Protein AF-A0A531JI22-F1 (afdb_monomer_lite)

Radius of gyration: 16.73 Å; chains: 1; bounding box: 46×36×52 Å

Structure (mmCIF, N/CA/C/O backbone):
data_AF-A0A531JI22-F1
#
_entry.id   AF-A0A531JI22-F1
#
loop_
_atom_site.group_PDB
_atom_site.id
_atom_site.type_symbol
_atom_site.label_atom_id
_atom_site.label_alt_id
_atom_site.label_comp_id
_atom_site.label_asym_id
_atom_site.label_entity_id
_atom_site.label_seq_id
_atom_site.pdbx_PDB_ins_code
_atom_site.Cartn_x
_atom_site.Cartn_y
_atom_site.Cartn_z
_atom_site.occupancy
_atom_site.B_iso_or_equiv
_atom_site.auth_seq_id
_atom_site.auth_comp_id
_atom_site.auth_asym_id
_atom_site.auth_atom_id
_atom_site.pdbx_PDB_model_num
ATOM 1 N N . PHE A 1 1 ? -20.766 22.692 2.212 1.00 53.56 1 PHE A N 1
ATOM 2 C CA . PHE A 1 1 ? -19.902 21.664 1.601 1.00 53.56 1 PHE A CA 1
ATOM 3 C C . PHE A 1 1 ? -19.629 20.613 2.666 1.00 53.56 1 PHE A C 1
ATOM 5 O O . PHE A 1 1 ? -19.264 21.008 3.765 1.00 53.56 1 PHE A O 1
ATOM 12 N N . LEU A 1 2 ? -19.895 19.329 2.405 1.00 48.41 2 LEU A N 1
ATOM 13 C CA . LEU A 1 2 ? -19.476 18.25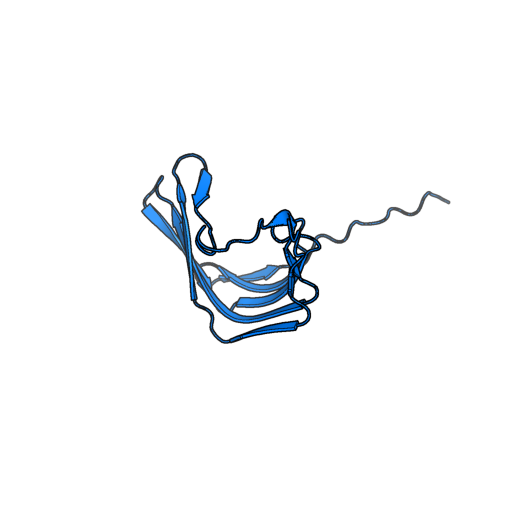2 3.309 1.00 48.41 2 LEU A CA 1
ATOM 14 C C . LEU A 1 2 ? -17.998 17.968 3.017 1.00 48.41 2 LEU A C 1
ATOM 16 O O . LEU A 1 2 ? -17.676 17.448 1.954 1.00 48.41 2 LEU A O 1
ATOM 20 N N . SER A 1 3 ? -17.108 18.347 3.924 1.00 61.03 3 SER A N 1
ATOM 21 C CA . SER A 1 3 ? -15.740 17.830 3.968 1.00 61.03 3 SER A CA 1
ATOM 22 C C . SER A 1 3 ? -15.793 16.501 4.719 1.00 61.03 3 SER A C 1
ATOM 24 O O . SER A 1 3 ? -15.967 16.494 5.935 1.00 61.03 3 SER A O 1
ATOM 26 N N . GLY A 1 4 ? -15.769 15.386 3.989 1.00 66.56 4 GLY A N 1
ATOM 27 C CA . GLY A 1 4 ? -15.762 14.049 4.578 1.00 66.56 4 GLY A CA 1
ATOM 28 C C . GLY A 1 4 ? -14.337 13.527 4.687 1.00 66.56 4 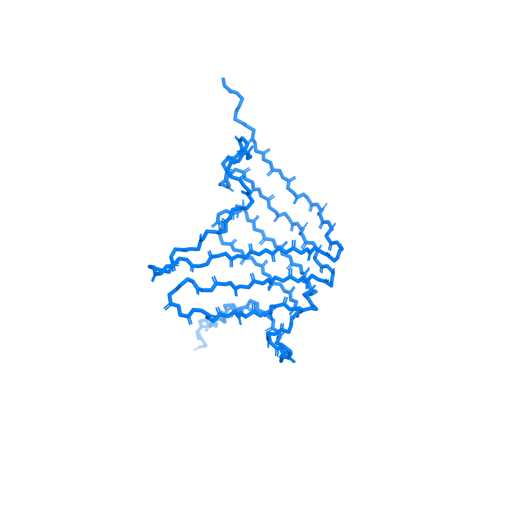GLY A C 1
ATOM 29 O O . GLY A 1 4 ? -13.646 13.440 3.677 1.00 66.56 4 GLY A O 1
ATOM 30 N N . GLU A 1 5 ? -13.911 13.173 5.892 1.00 76.50 5 GLU A N 1
ATOM 31 C CA . GLU A 1 5 ? -12.709 12.366 6.100 1.00 76.50 5 GLU A CA 1
ATOM 32 C C . GLU A 1 5 ? -13.075 10.886 5.948 1.00 76.50 5 GLU A C 1
ATOM 34 O O . GLU A 1 5 ? -14.134 10.445 6.406 1.00 76.50 5 GLU A O 1
ATOM 39 N N . VAL A 1 6 ? -12.212 10.113 5.291 1.00 83.94 6 VAL A N 1
ATOM 40 C CA . VAL A 1 6 ? -12.384 8.665 5.136 1.00 83.94 6 VAL A CA 1
ATOM 41 C C . VAL A 1 6 ? -11.389 7.963 6.047 1.00 83.94 6 VAL A C 1
ATOM 43 O O . VAL A 1 6 ? -10.185 8.202 5.973 1.00 83.94 6 VAL A O 1
ATOM 46 N N . LEU A 1 7 ? -11.887 7.061 6.890 1.00 86.75 7 LEU A N 1
ATOM 47 C CA . LEU A 1 7 ? -11.061 6.217 7.747 1.00 86.75 7 LEU A CA 1
ATOM 48 C C . LEU A 1 7 ? -11.154 4.763 7.287 1.00 86.75 7 LEU A C 1
ATOM 50 O O . LEU A 1 7 ? -12.214 4.139 7.346 1.00 86.75 7 LEU A O 1
ATOM 54 N N . ILE A 1 8 ? -10.019 4.209 6.871 1.00 85.81 8 ILE A N 1
ATOM 55 C CA . ILE A 1 8 ? -9.830 2.771 6.707 1.00 85.81 8 ILE A CA 1
ATOM 56 C C . ILE A 1 8 ? -9.377 2.222 8.060 1.00 85.81 8 ILE A C 1
ATOM 58 O O . ILE A 1 8 ? -8.192 2.241 8.388 1.00 85.81 8 ILE A O 1
ATOM 62 N N . PHE A 1 9 ? -10.343 1.765 8.857 1.00 89.25 9 PHE A N 1
ATOM 63 C CA . PHE A 1 9 ? -10.088 1.236 10.198 1.00 89.25 9 PHE A CA 1
ATOM 64 C C . PHE A 1 9 ? -9.396 -0.138 10.150 1.00 89.25 9 PHE A C 1
ATOM 66 O O . PHE A 1 9 ? -8.279 -0.300 10.630 1.00 89.25 9 PHE A O 1
ATOM 73 N N . ASP A 1 10 ? -10.029 -1.116 9.498 1.00 92.12 10 ASP A N 1
ATOM 74 C CA . ASP A 1 10 ? -9.445 -2.429 9.210 1.00 92.12 10 ASP A CA 1
ATOM 75 C C . ASP A 1 10 ? -9.891 -2.856 7.809 1.00 92.12 10 ASP A C 1
ATOM 77 O O . ASP A 1 10 ? -11.079 -3.054 7.543 1.00 92.12 10 ASP A O 1
ATOM 81 N N . MET A 1 11 ? -8.935 -2.945 6.889 1.00 93.19 11 MET A N 1
ATOM 82 C CA . MET A 1 11 ? -9.149 -3.481 5.552 1.00 93.19 11 MET A CA 1
ATOM 83 C C . MET A 1 11 ? -8.258 -4.692 5.338 1.00 93.19 11 MET A C 1
ATOM 85 O O . MET A 1 11 ? -7.081 -4.706 5.696 1.00 93.19 11 MET A O 1
ATOM 89 N N . ARG A 1 12 ? -8.815 -5.710 4.685 1.00 95.81 12 ARG A N 1
ATOM 90 C CA . ARG A 1 12 ? -8.108 -6.950 4.378 1.00 95.81 12 ARG A CA 1
ATOM 91 C C . ARG A 1 12 ? -8.214 -7.232 2.894 1.00 95.81 12 ARG A C 1
ATOM 93 O O . ARG A 1 12 ? -9.306 -7.457 2.378 1.00 95.81 12 ARG A O 1
ATOM 100 N N . LEU A 1 13 ? -7.075 -7.241 2.219 1.00 93.81 13 LEU A N 1
ATOM 101 C CA . LEU A 1 13 ? -6.975 -7.605 0.816 1.00 93.81 13 LEU A CA 1
ATOM 102 C C . LEU A 1 13 ? -6.338 -8.987 0.715 1.00 93.81 13 LEU A C 1
ATOM 104 O O . LEU A 1 13 ? -5.218 -9.204 1.173 1.00 93.81 13 LEU A O 1
ATOM 108 N N . VAL A 1 14 ? -7.058 -9.922 0.102 1.00 97.38 14 VAL A N 1
ATOM 109 C CA . VAL A 1 14 ? -6.589 -11.293 -0.112 1.00 97.38 14 VAL A CA 1
ATOM 110 C C . VAL A 1 14 ? -6.321 -11.480 -1.594 1.00 97.38 14 VAL A C 1
ATOM 112 O O . VAL A 1 14 ? -7.222 -11.305 -2.411 1.00 97.38 14 VAL A O 1
ATOM 115 N N . ARG A 1 15 ? -5.077 -11.826 -1.925 1.00 96.50 15 ARG A N 1
ATOM 116 C CA . ARG A 1 15 ? -4.566 -11.950 -3.292 1.00 96.50 15 ARG A CA 1
ATOM 117 C C . ARG A 1 15 ? -4.878 -10.742 -4.187 1.00 96.50 15 ARG A C 1
ATOM 119 O O . ARG A 1 15 ? -5.312 -10.939 -5.326 1.00 96.50 15 ARG A O 1
ATOM 126 N N . PRO A 1 16 ? -4.714 -9.489 -3.706 1.00 94.38 16 PRO A N 1
ATOM 127 C CA . PRO A 1 16 ? -4.900 -8.339 -4.574 1.00 94.38 16 PRO A CA 1
ATOM 128 C C . PRO A 1 16 ? -3.831 -8.338 -5.666 1.00 94.38 16 PRO A C 1
ATOM 130 O O . PRO A 1 16 ? -2.670 -8.665 -5.415 1.00 94.38 16 PRO A O 1
ATOM 133 N N . LYS A 1 17 ? -4.229 -7.918 -6.865 1.00 91.19 17 LYS A N 1
ATOM 134 C CA . LYS A 1 17 ? -3.323 -7.709 -7.990 1.00 91.19 17 LYS A CA 1
ATOM 135 C C . LYS A 1 17 ? -3.390 -6.261 -8.428 1.00 91.19 17 LYS A C 1
ATOM 137 O O . LYS A 1 17 ? -4.482 -5.736 -8.645 1.00 91.19 17 LYS A O 1
ATOM 142 N N . ALA A 1 18 ? -2.233 -5.634 -8.564 1.00 85.75 18 ALA A N 1
ATOM 143 C CA . ALA A 1 18 ? -2.123 -4.281 -9.079 1.00 85.75 18 ALA A CA 1
ATOM 144 C C . ALA A 1 18 ? -0.998 -4.180 -10.106 1.00 85.75 18 ALA A C 1
ATOM 146 O O . ALA A 1 18 ? -0.090 -5.011 -10.182 1.00 85.75 18 ALA A O 1
ATOM 147 N N . THR A 1 19 ? -1.063 -3.132 -10.910 1.00 84.06 19 THR A N 1
ATOM 148 C CA . THR A 1 19 ? 0.003 -2.770 -11.831 1.00 84.06 19 THR A CA 1
ATOM 149 C C . THR A 1 19 ? 0.314 -1.305 -11.617 1.00 84.06 19 THR A C 1
ATOM 151 O O . THR A 1 19 ? -0.604 -0.497 -11.500 1.00 84.06 19 THR A O 1
ATOM 154 N N . ILE A 1 20 ? 1.599 -0.995 -11.510 1.00 79.69 20 ILE A N 1
ATOM 155 C CA . ILE A 1 20 ? 2.093 0.364 -11.349 1.00 79.69 20 ILE A CA 1
ATOM 156 C C . ILE A 1 20 ? 2.953 0.671 -12.565 1.00 79.69 20 ILE A C 1
ATOM 158 O O . ILE A 1 20 ? 3.946 -0.016 -12.826 1.00 79.69 20 ILE A O 1
ATOM 162 N N . ASP A 1 21 ? 2.558 1.708 -13.292 1.00 77.69 21 ASP A N 1
ATOM 163 C CA . ASP A 1 21 ? 3.301 2.216 -14.431 1.00 77.69 21 ASP A CA 1
ATOM 164 C C . ASP A 1 21 ? 4.187 3.374 -13.969 1.00 77.69 21 ASP A C 1
ATOM 166 O O . ASP A 1 21 ? 3.729 4.329 -13.346 1.00 77.69 21 ASP A O 1
ATOM 170 N N . ILE A 1 22 ? 5.486 3.270 -14.232 1.00 72.94 22 ILE A N 1
ATOM 171 C CA . ILE A 1 22 ? 6.468 4.301 -13.902 1.00 72.94 22 ILE A CA 1
ATOM 172 C C . ILE A 1 22 ? 6.860 4.977 -15.213 1.00 72.94 22 ILE A C 1
ATOM 174 O O . ILE A 1 22 ? 7.492 4.363 -16.083 1.00 72.94 22 ILE A O 1
ATOM 178 N N . ALA A 1 23 ? 6.453 6.236 -15.358 1.00 66.50 23 ALA A N 1
ATOM 179 C CA . ALA A 1 23 ? 6.776 7.085 -16.491 1.00 66.50 23 ALA A CA 1
ATOM 180 C C . ALA A 1 23 ? 8.282 7.386 -16.557 1.00 66.50 23 ALA A C 1
ATOM 182 O O . ALA A 1 23 ? 9.050 7.151 -15.620 1.00 66.50 23 ALA A O 1
ATOM 183 N N . ALA A 1 24 ? 8.727 7.867 -17.718 1.00 58.22 24 ALA A N 1
ATOM 184 C CA . ALA A 1 24 ? 10.148 7.996 -18.030 1.00 58.22 24 ALA A CA 1
ATOM 185 C C . ALA A 1 24 ? 10.891 9.067 -17.211 1.00 58.22 24 ALA A C 1
ATOM 187 O O . ALA A 1 24 ? 12.108 8.996 -17.067 1.00 58.22 24 ALA A O 1
ATOM 188 N N . ASP A 1 25 ? 10.158 10.025 -16.656 1.00 60.28 25 ASP A N 1
ATOM 189 C CA . ASP A 1 25 ? 10.626 11.076 -15.750 1.00 60.28 25 ASP A CA 1
ATOM 190 C C . ASP A 1 25 ? 10.650 10.629 -14.273 1.00 60.28 25 ASP A C 1
ATOM 192 O O . ASP A 1 25 ? 10.961 11.422 -13.387 1.00 60.28 25 ASP A O 1
ATOM 196 N N . GLY A 1 26 ? 10.337 9.356 -14.001 1.00 52.97 26 GLY A N 1
ATOM 197 C CA . GLY A 1 26 ? 10.205 8.816 -12.649 1.00 52.97 26 GLY A CA 1
ATOM 198 C C . GLY A 1 26 ? 8.845 9.097 -12.009 1.00 52.97 26 GLY A C 1
ATOM 199 O O . GLY A 1 26 ? 8.624 8.672 -10.873 1.00 52.97 26 GLY A O 1
ATOM 200 N N . THR A 1 27 ? 7.926 9.760 -12.721 1.00 56.38 27 THR A N 1
ATOM 201 C CA . THR A 1 27 ? 6.553 9.950 -12.256 1.00 56.38 27 THR A CA 1
ATOM 202 C C . THR A 1 27 ? 5.878 8.589 -12.201 1.00 56.38 27 THR A C 1
ATOM 204 O O . THR A 1 27 ? 5.788 7.865 -13.191 1.00 56.38 27 THR A O 1
ATOM 207 N N . VAL A 1 28 ? 5.429 8.203 -11.016 1.00 56.28 28 VAL A N 1
ATOM 208 C CA . VAL A 1 28 ? 4.705 6.953 -10.830 1.00 56.28 28 VAL A CA 1
ATOM 209 C C . VAL A 1 28 ? 3.236 7.251 -11.129 1.00 56.28 28 VAL A C 1
ATOM 211 O O . VAL A 1 28 ? 2.606 8.001 -10.387 1.00 56.28 28 VAL A O 1
ATOM 214 N N . ASP A 1 29 ? 2.680 6.668 -12.190 1.00 58.75 29 ASP A N 1
ATOM 215 C CA . ASP A 1 29 ? 1.234 6.643 -12.433 1.00 58.75 29 ASP A CA 1
ATOM 216 C C . ASP A 1 29 ? 0.636 5.502 -11.599 1.00 58.75 29 ASP A C 1
ATOM 218 O O . ASP A 1 29 ? 0.175 4.467 -12.082 1.00 58.75 29 ASP A O 1
ATOM 222 N N . TRP A 1 30 ? 0.766 5.643 -10.280 1.00 59.34 30 TRP A N 1
ATOM 223 C CA . TRP A 1 30 ? -0.031 4.878 -9.342 1.00 59.34 30 TRP A CA 1
ATOM 224 C C . TRP A 1 30 ? -1.220 5.753 -8.998 1.00 59.34 30 TRP A C 1
ATOM 226 O O . TRP A 1 30 ? -1.131 6.752 -8.290 1.00 59.34 30 TRP A O 1
ATOM 236 N N . ALA A 1 31 ? -2.370 5.343 -9.486 1.00 46.41 31 ALA A N 1
ATOM 237 C CA . ALA A 1 31 ? -3.609 5.809 -8.934 1.00 46.41 31 ALA A CA 1
ATOM 238 C C . ALA A 1 31 ? -4.512 4.590 -8.833 1.00 46.41 31 ALA A C 1
ATOM 240 O O . ALA A 1 31 ? -4.970 4.026 -9.828 1.00 46.41 31 ALA A O 1
ATOM 241 N N . ILE A 1 32 ? -4.866 4.241 -7.597 1.00 47.97 32 ILE A N 1
ATOM 242 C CA . ILE A 1 32 ? -6.289 4.061 -7.306 1.00 47.97 32 ILE A CA 1
ATOM 243 C C . ILE A 1 32 ? -6.984 5.163 -8.108 1.00 47.97 32 ILE A C 1
ATOM 245 O O . ILE A 1 32 ? -6.755 6.331 -7.815 1.00 47.97 32 ILE A O 1
ATOM 249 N N . ARG A 1 33 ? -7.636 4.791 -9.218 1.00 45.78 33 ARG A N 1
ATOM 250 C CA . ARG A 1 33 ? -8.028 5.718 -10.287 1.00 45.78 33 ARG A CA 1
ATOM 251 C C . ARG A 1 33 ? -8.503 7.076 -9.735 1.00 45.78 33 ARG A C 1
ATOM 253 O O . ARG A 1 33 ? -9.265 7.070 -8.765 1.00 45.78 33 ARG A O 1
ATOM 260 N N . PRO A 1 34 ? -8.215 8.204 -10.414 1.00 43.72 34 PRO A N 1
ATOM 261 C CA . PRO A 1 34 ? -8.689 9.549 -10.047 1.00 43.72 34 PRO A CA 1
ATOM 262 C C . PRO A 1 34 ? -10.221 9.723 -9.990 1.00 43.72 34 PRO A C 1
ATOM 264 O O . PRO A 1 34 ? -10.711 10.833 -9.836 1.00 43.72 34 PRO A O 1
ATOM 267 N N . SER A 1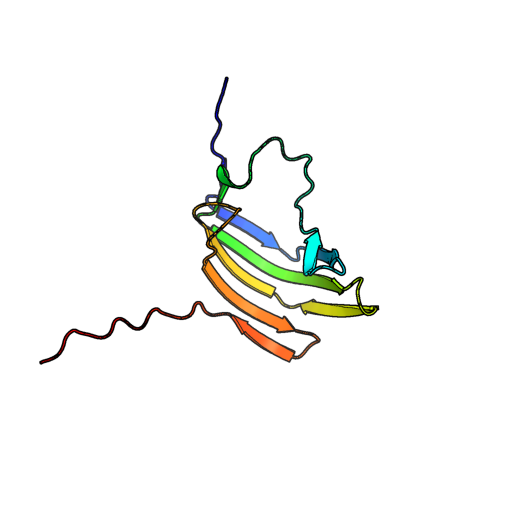 35 ? -11.007 8.654 -10.141 1.00 46.66 35 SER A N 1
ATOM 268 C CA . SER A 1 35 ? -12.456 8.674 -9.958 1.00 46.66 35 SER A CA 1
ATOM 269 C C . SER A 1 35 ? -12.885 8.513 -8.497 1.00 46.66 35 SER A C 1
ATOM 271 O O . SER A 1 35 ? -14.084 8.449 -8.233 1.00 46.66 35 SER A O 1
ATOM 273 N N . SER A 1 36 ? -11.949 8.394 -7.548 1.00 53.59 36 SER A N 1
ATOM 274 C CA . SER A 1 36 ? -12.299 8.580 -6.140 1.00 53.59 36 SER A CA 1
ATOM 275 C C . SER A 1 36 ? -12.649 10.058 -5.931 1.00 53.59 36 SER A C 1
ATOM 277 O O . SER A 1 36 ? -11.801 10.906 -6.200 1.00 53.59 36 SER A O 1
ATOM 279 N N . PRO A 1 37 ? -13.854 10.404 -5.443 1.00 60.41 37 PRO A N 1
ATOM 280 C CA . PRO A 1 37 ? -14.206 11.794 -5.143 1.00 60.41 37 PRO A CA 1
ATOM 281 C C . PRO A 1 37 ? -13.433 12.356 -3.935 1.00 60.41 37 PRO A C 1
ATOM 283 O O . PRO A 1 37 ? -13.636 13.511 -3.569 1.00 60.41 37 PRO A O 1
ATOM 286 N N . PHE A 1 38 ? -12.589 11.540 -3.297 1.00 66.94 38 PHE A N 1
ATOM 287 C CA . PHE A 1 38 ? -11.858 11.877 -2.083 1.00 66.94 38 PHE A CA 1
ATOM 288 C C . PHE A 1 38 ? -10.400 12.207 -2.391 1.00 66.94 38 PHE A C 1
ATOM 290 O O . PHE A 1 38 ? -9.705 11.428 -3.050 1.00 66.94 38 PHE A O 1
ATOM 297 N N . ASP A 1 39 ? -9.943 13.337 -1.856 1.00 79.75 39 ASP A N 1
ATOM 298 C CA . ASP A 1 39 ? -8.535 13.715 -1.840 1.00 79.75 39 ASP A CA 1
ATOM 299 C C . ASP A 1 39 ? -7.746 12.687 -0.997 1.00 79.75 39 ASP A C 1
ATOM 301 O O . ASP A 1 39 ? -8.135 12.421 0.144 1.00 79.75 39 ASP A O 1
ATOM 305 N N . PRO A 1 40 ? -6.643 12.098 -1.501 1.00 78.44 40 PRO A N 1
ATOM 306 C CA . PRO A 1 40 ? -5.811 11.162 -0.740 1.00 78.44 40 PRO A CA 1
ATOM 307 C C . PRO A 1 40 ? -5.343 11.695 0.623 1.00 78.44 40 PRO A C 1
ATOM 309 O O . PRO A 1 40 ? -5.128 10.913 1.548 1.00 78.44 40 PRO A O 1
ATOM 312 N N . SER A 1 41 ? -5.207 13.014 0.773 1.00 82.88 41 SER A N 1
ATOM 313 C CA . SER A 1 41 ? -4.860 13.649 2.047 1.00 82.88 41 SER A CA 1
ATOM 314 C C . SER A 1 41 ? -5.947 13.534 3.121 1.00 82.88 41 SER A C 1
ATOM 316 O O . SER A 1 41 ? -5.642 13.657 4.305 1.00 82.88 41 SER A O 1
ATOM 318 N N . GLN A 1 42 ? -7.191 13.250 2.724 1.00 84.62 42 GLN A N 1
ATOM 319 C CA . GLN A 1 42 ? -8.356 13.083 3.603 1.00 84.62 42 GLN A CA 1
ATOM 320 C C . GLN A 1 42 ? -8.641 11.618 3.951 1.00 84.62 42 GLN A C 1
ATOM 322 O O . GLN A 1 42 ? -9.619 11.322 4.639 1.00 84.62 42 GLN A O 1
ATOM 327 N N . ILE A 1 43 ? -7.817 10.691 3.457 1.00 85.69 43 ILE A N 1
ATOM 328 C CA . ILE A 1 43 ? -7.985 9.257 3.675 1.00 85.69 43 ILE A CA 1
ATOM 329 C C . ILE A 1 43 ? -6.916 8.786 4.655 1.00 85.69 43 ILE A C 1
ATOM 331 O O . ILE A 1 43 ? -5.731 8.817 4.339 1.00 85.69 43 ILE A O 1
ATOM 335 N N . SER A 1 44 ? -7.326 8.302 5.821 1.00 91.06 44 SER A N 1
ATOM 336 C CA . SER A 1 44 ? -6.435 7.693 6.812 1.00 91.06 44 SER A CA 1
ATOM 337 C C . SER A 1 44 ? -6.552 6.168 6.792 1.00 91.06 44 SER A C 1
ATOM 339 O O . SER A 1 44 ? -7.611 5.612 6.504 1.00 91.06 44 SER A O 1
ATOM 341 N N . ILE A 1 45 ? -5.448 5.480 7.086 1.00 92.75 45 ILE A N 1
ATOM 342 C CA . ILE A 1 45 ? -5.362 4.023 7.202 1.00 92.75 45 ILE A CA 1
ATOM 343 C C . ILE A 1 45 ? -4.842 3.689 8.594 1.00 92.75 45 ILE A C 1
ATOM 345 O O . ILE A 1 45 ? -3.659 3.868 8.889 1.00 92.75 45 ILE A O 1
ATOM 349 N N . GLU A 1 46 ? -5.711 3.153 9.438 1.00 93.62 46 GLU A N 1
ATOM 350 C CA . GLU A 1 46 ? -5.304 2.594 10.723 1.00 93.62 46 GLU A CA 1
ATOM 351 C C . GLU A 1 46 ? -4.675 1.215 10.527 1.00 93.62 46 GLU A C 1
ATOM 353 O O . GLU A 1 46 ? -3.567 0.965 11.009 1.00 93.62 46 GLU A O 1
ATOM 358 N N . LYS A 1 47 ? -5.336 0.347 9.752 1.00 94.44 47 LYS A N 1
ATOM 359 C CA . LYS A 1 47 ? -4.813 -0.976 9.425 1.00 94.44 47 LYS A CA 1
ATOM 360 C C . LYS A 1 47 ? -5.292 -1.475 8.067 1.00 94.44 47 LYS A C 1
ATOM 362 O O . LYS A 1 47 ? -6.477 -1.696 7.834 1.00 94.44 47 LYS A O 1
ATOM 367 N N . LEU A 1 48 ? -4.335 -1.748 7.192 1.00 94.00 48 LEU A N 1
ATOM 368 C CA . LEU A 1 48 ? -4.537 -2.494 5.958 1.00 94.00 48 LEU A CA 1
ATOM 369 C C . LEU A 1 48 ? -3.665 -3.747 5.994 1.00 94.00 48 LEU A C 1
ATOM 371 O O . LEU A 1 48 ? -2.443 -3.649 6.058 1.00 94.00 48 LEU A O 1
ATOM 375 N N . THR A 1 49 ? -4.278 -4.924 5.936 1.00 96.62 49 THR A N 1
ATOM 376 C CA . THR A 1 49 ? -3.570 -6.199 5.812 1.00 96.62 49 THR A CA 1
ATOM 377 C C . THR A 1 49 ? -3.659 -6.709 4.381 1.00 96.62 49 THR A C 1
ATOM 379 O O . THR A 1 49 ? -4.752 -6.888 3.843 1.00 96.62 49 THR A O 1
ATOM 382 N N . VAL A 1 50 ? -2.506 -6.992 3.783 1.00 96.31 50 VAL A N 1
ATOM 383 C CA . VAL A 1 50 ? -2.392 -7.672 2.491 1.00 96.31 50 VAL A CA 1
ATOM 384 C C . VAL A 1 50 ? -1.924 -9.100 2.734 1.00 96.31 50 VAL A C 1
ATOM 386 O O . VAL A 1 50 ? -0.970 -9.331 3.475 1.00 96.31 50 VAL A O 1
ATOM 389 N N . THR A 1 51 ? -2.599 -10.063 2.116 1.00 97.94 51 THR A N 1
ATOM 390 C CA . THR A 1 51 ? -2.207 -11.474 2.132 1.00 97.94 51 THR A CA 1
ATOM 391 C C . THR A 1 51 ? -2.030 -11.959 0.706 1.00 97.94 51 THR A C 1
ATOM 393 O O . THR A 1 51 ? -2.972 -11.873 -0.082 1.00 97.94 51 THR A O 1
ATOM 396 N N . ASP A 1 52 ? -0.850 -12.496 0.405 1.00 97.06 52 ASP A N 1
ATOM 397 C CA . ASP A 1 52 ? -0.497 -13.087 -0.891 1.00 97.06 52 ASP A CA 1
ATOM 398 C C . ASP A 1 52 ? -0.725 -12.141 -2.091 1.00 97.06 52 ASP A C 1
ATOM 400 O O . ASP A 1 52 ? -1.286 -12.514 -3.118 1.00 97.06 52 ASP A O 1
ATOM 404 N N . GLY A 1 53 ? -0.352 -10.868 -1.929 1.00 96.25 53 GLY A N 1
ATOM 405 C CA . GLY A 1 53 ? -0.505 -9.842 -2.963 1.00 96.25 53 GLY A CA 1
ATOM 406 C C . GLY A 1 53 ? 0.557 -9.901 -4.063 1.00 96.25 53 GLY A C 1
ATOM 407 O O . GLY A 1 53 ? 1.658 -10.423 -3.870 1.00 96.25 53 GLY A O 1
ATOM 408 N N . GLU A 1 54 ? 0.227 -9.299 -5.207 1.00 94.69 54 GLU A N 1
ATOM 409 C CA . GLU A 1 54 ? 1.085 -9.228 -6.392 1.00 94.69 54 GLU A CA 1
ATOM 410 C C . GLU A 1 54 ? 1.030 -7.821 -7.016 1.00 94.69 54 GLU A C 1
ATOM 412 O O . GLU A 1 54 ? -0.050 -7.272 -7.256 1.00 94.69 54 GLU A O 1
ATOM 417 N N . ILE A 1 55 ? 2.193 -7.227 -7.285 1.00 90.62 55 ILE A N 1
ATOM 418 C CA . ILE A 1 55 ? 2.327 -5.933 -7.960 1.00 90.62 55 ILE A CA 1
ATOM 419 C C . ILE A 1 55 ? 3.320 -6.076 -9.110 1.00 90.62 55 ILE A C 1
ATOM 421 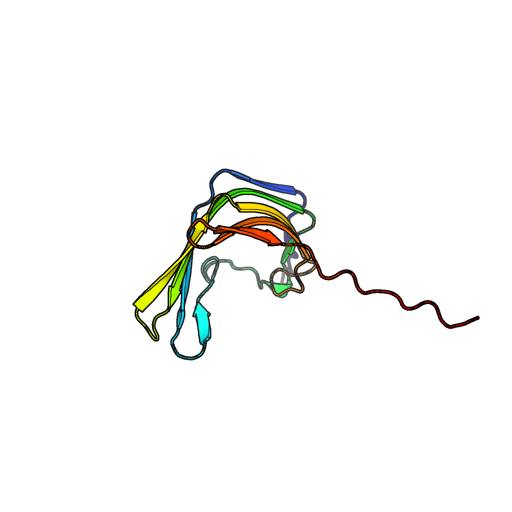O O . ILE A 1 55 ? 4.497 -6.366 -8.896 1.00 90.62 55 ILE A O 1
ATOM 425 N N . ALA A 1 56 ? 2.855 -5.807 -10.328 1.00 89.88 56 ALA A N 1
ATOM 426 C CA . ALA A 1 56 ? 3.727 -5.643 -11.484 1.00 89.88 56 ALA A CA 1
ATOM 427 C C . ALA A 1 56 ? 4.161 -4.174 -11.602 1.00 89.88 56 ALA A C 1
ATOM 429 O O . ALA A 1 56 ? 3.321 -3.289 -11.764 1.00 89.88 56 ALA A O 1
ATOM 430 N N . LEU A 1 57 ? 5.464 -3.915 -11.535 1.00 86.12 57 LEU A N 1
ATOM 431 C CA . LEU A 1 57 ? 6.071 -2.610 -11.790 1.00 86.12 57 LEU A CA 1
ATOM 432 C C . LEU A 1 57 ? 6.543 -2.567 -13.243 1.00 86.12 57 LEU A C 1
ATOM 434 O O . LEU A 1 57 ? 7.356 -3.400 -13.644 1.00 86.12 57 LEU A O 1
ATOM 438 N N . ARG A 1 58 ? 6.064 -1.608 -14.036 1.00 83.88 58 ARG A N 1
ATOM 439 C CA . ARG A 1 58 ? 6.446 -1.462 -15.450 1.00 83.88 58 ARG A CA 1
ATOM 440 C C . ARG A 1 58 ? 7.117 -0.113 -15.672 1.00 83.88 58 ARG A C 1
ATOM 442 O O . ARG A 1 58 ? 6.503 0.925 -15.456 1.00 83.88 58 ARG A O 1
ATOM 449 N N . HIS A 1 59 ? 8.374 -0.119 -16.115 1.00 78.44 59 HIS A N 1
ATOM 450 C CA . HIS A 1 59 ? 9.112 1.111 -16.408 1.00 78.44 59 HIS A CA 1
ATOM 451 C C . HIS A 1 59 ? 9.022 1.467 -17.894 1.00 78.44 59 HIS A C 1
ATOM 453 O O . HIS A 1 59 ? 9.559 0.752 -18.746 1.00 78.44 59 HIS A O 1
ATOM 459 N N . ALA A 1 60 ? 8.426 2.620 -18.204 1.00 65.56 60 ALA A N 1
ATOM 460 C CA . ALA A 1 60 ? 8.333 3.126 -19.574 1.00 65.56 60 ALA A CA 1
ATOM 461 C C . ALA A 1 60 ? 9.713 3.483 -20.162 1.00 65.56 60 ALA A C 1
ATOM 463 O O . ALA A 1 60 ? 9.956 3.258 -21.344 1.00 65.56 60 ALA A O 1
ATOM 464 N N . ALA A 1 61 ? 10.648 3.968 -19.333 1.00 61.69 61 ALA A N 1
ATOM 465 C CA . ALA A 1 61 ? 11.978 4.429 -19.761 1.00 61.69 61 ALA A CA 1
ATOM 466 C C . ALA A 1 61 ? 12.982 3.327 -20.160 1.00 61.69 61 ALA A C 1
ATOM 468 O O . ALA A 1 61 ? 14.113 3.641 -20.520 1.00 61.69 61 ALA A O 1
ATOM 469 N N . GLY A 1 62 ? 12.625 2.042 -20.114 1.00 61.72 62 GLY A N 1
ATOM 470 C CA . GLY A 1 62 ? 13.599 0.995 -20.451 1.00 61.72 62 GLY A CA 1
ATOM 471 C C . GLY A 1 62 ? 13.047 -0.404 -20.674 1.00 61.72 62 GLY A C 1
ATOM 472 O O . GLY A 1 62 ? 13.832 -1.345 -20.731 1.00 61.72 62 GLY A O 1
ATOM 473 N N . GLY A 1 63 ? 11.721 -0.573 -20.7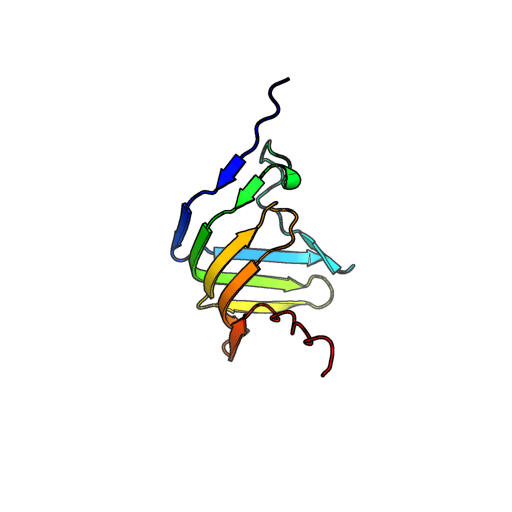42 1.00 64.69 63 GLY A N 1
ATOM 474 C CA . GLY A 1 63 ? 11.077 -1.870 -20.988 1.00 64.69 63 GLY A CA 1
ATOM 475 C C . GLY A 1 63 ? 11.269 -2.911 -19.878 1.00 64.69 63 GLY A C 1
ATOM 476 O O . GLY A 1 63 ? 10.863 -4.058 -20.038 1.00 64.69 63 GLY A O 1
ATOM 477 N N . ARG A 1 64 ? 11.883 -2.536 -18.751 1.00 74.31 64 ARG A N 1
ATOM 478 C CA . ARG A 1 64 ? 12.065 -3.416 -17.596 1.00 74.31 64 ARG A CA 1
ATOM 479 C C . ARG A 1 64 ? 10.774 -3.509 -16.797 1.00 74.31 64 ARG A C 1
ATOM 481 O O . ARG A 1 64 ? 10.186 -2.494 -16.421 1.00 74.31 64 ARG A O 1
ATOM 488 N N . SER A 1 65 ? 10.384 -4.741 -16.505 1.00 82.06 65 SER A N 1
ATOM 489 C CA . SER A 1 65 ? 9.320 -5.063 -15.566 1.00 82.06 65 SER A CA 1
ATOM 490 C C . SER A 1 65 ? 9.901 -5.745 -14.337 1.00 82.06 65 SER A C 1
ATOM 492 O O . SER A 1 65 ? 10.736 -6.637 -14.485 1.00 82.06 65 SER A O 1
ATOM 494 N N . HIS A 1 66 ? 9.422 -5.361 -13.160 1.00 88.75 66 HIS A N 1
ATOM 495 C CA . HIS A 1 66 ? 9.719 -6.036 -11.901 1.00 88.75 66 HIS A CA 1
ATOM 496 C C . HIS A 1 66 ? 8.424 -6.590 -11.306 1.00 88.75 66 HIS A C 1
ATOM 498 O O . HIS A 1 66 ? 7.374 -5.952 -11.395 1.00 88.75 66 HIS A O 1
ATOM 504 N N . LEU A 1 67 ? 8.484 -7.770 -10.699 1.00 91.31 67 LEU A N 1
ATOM 505 C CA . LEU A 1 67 ? 7.351 -8.401 -10.033 1.00 91.31 67 LEU A CA 1
ATOM 506 C C . LEU A 1 67 ? 7.589 -8.435 -8.528 1.00 91.31 67 LEU A C 1
ATOM 508 O O . LEU A 1 67 ? 8.493 -9.118 -8.048 1.00 91.31 67 LEU A O 1
ATOM 512 N N . LEU A 1 68 ? 6.736 -7.744 -7.777 1.00 91.81 68 LEU A N 1
ATOM 513 C CA . LEU A 1 68 ? 6.602 -7.958 -6.343 1.00 91.81 68 LEU A CA 1
ATOM 514 C C . LEU A 1 68 ? 5.515 -9.012 -6.138 1.00 91.81 68 LEU A C 1
ATOM 516 O O . LEU A 1 68 ? 4.380 -8.826 -6.565 1.00 91.81 68 LEU A O 1
ATOM 520 N N . SER A 1 69 ? 5.855 -10.123 -5.502 1.00 94.31 69 SER A N 1
ATOM 521 C CA . SER A 1 69 ? 4.962 -11.271 -5.291 1.00 94.31 69 SER A CA 1
ATOM 522 C C . SER A 1 69 ? 5.025 -11.751 -3.848 1.00 94.31 69 SER A C 1
ATOM 524 O O . SER A 1 69 ? 5.885 -11.305 -3.086 1.00 94.31 69 SER A O 1
ATOM 526 N N . GLU A 1 70 ? 4.104 -12.637 -3.461 1.00 95.62 70 GLU A N 1
ATOM 527 C CA . GLU A 1 70 ? 3.989 -13.152 -2.089 1.00 95.62 70 GLU A CA 1
ATOM 528 C C . GLU A 1 70 ? 3.962 -12.016 -1.048 1.00 95.62 70 GLU A C 1
ATOM 530 O O . GLU A 1 70 ? 4.551 -12.118 0.033 1.00 95.62 70 GLU A O 1
ATOM 535 N N . ILE A 1 71 ? 3.304 -10.899 -1.386 1.00 95.19 71 ILE A N 1
ATOM 536 C CA . ILE A 1 71 ? 3.243 -9.728 -0.514 1.00 95.19 71 ILE A CA 1
ATOM 537 C C . ILE A 1 71 ? 2.340 -10.067 0.668 1.00 95.19 71 ILE A C 1
ATOM 539 O O . ILE A 1 71 ? 1.133 -10.255 0.514 1.00 95.19 71 ILE A O 1
ATOM 543 N N . ASN A 1 72 ? 2.932 -10.118 1.854 1.00 96.06 72 ASN A N 1
ATOM 544 C CA . ASN A 1 72 ? 2.240 -10.329 3.115 1.00 96.06 72 ASN A CA 1
ATOM 545 C C . ASN A 1 72 ? 2.659 -9.214 4.063 1.00 96.06 72 ASN A C 1
ATOM 547 O O . ASN A 1 72 ? 3.799 -9.208 4.534 1.00 96.06 72 ASN A O 1
ATOM 551 N N . SER A 1 73 ? 1.771 -8.249 4.296 1.00 95.75 73 SER A N 1
ATOM 552 C CA . SER A 1 73 ? 2.119 -7.029 5.023 1.00 95.75 73 SER A CA 1
ATOM 553 C C . SER A 1 73 ? 0.956 -6.419 5.792 1.00 95.75 73 SER A C 1
ATOM 555 O O . SER A 1 73 ? -0.219 -6.659 5.505 1.00 95.75 73 SER A O 1
ATOM 557 N N . THR A 1 74 ? 1.313 -5.600 6.777 1.00 95.75 74 THR A N 1
ATOM 558 C CA . THR A 1 74 ? 0.416 -4.653 7.435 1.00 95.75 74 THR A CA 1
ATOM 559 C C . THR A 1 74 ? 0.893 -3.237 7.144 1.00 95.75 74 THR A C 1
ATOM 561 O O . THR A 1 74 ? 2.080 -2.941 7.271 1.00 95.75 74 THR A O 1
ATOM 564 N N . VAL A 1 75 ? -0.035 -2.372 6.748 1.00 92.50 75 VAL A N 1
ATOM 565 C CA . VAL A 1 75 ? 0.214 -0.981 6.366 1.00 92.50 75 VAL A CA 1
ATOM 566 C C . VAL A 1 75 ? -0.656 -0.054 7.211 1.00 92.50 75 VAL A C 1
ATOM 568 O O . VAL A 1 75 ? -1.831 -0.344 7.442 1.00 92.50 75 VAL A O 1
ATOM 571 N N . SER A 1 76 ? -0.088 1.069 7.643 1.00 93.81 76 SER A N 1
ATOM 572 C CA . SER A 1 76 ? -0.812 2.176 8.268 1.00 93.81 76 SER A CA 1
ATOM 573 C C . SER A 1 76 ? -0.262 3.525 7.809 1.00 93.81 76 SER A C 1
ATOM 575 O O . SER A 1 76 ? 0.918 3.664 7.480 1.00 93.81 76 SER A O 1
ATOM 577 N N . ALA A 1 77 ? -1.126 4.534 7.753 1.00 91.62 77 ALA A N 1
ATOM 578 C CA . ALA A 1 77 ? -0.767 5.891 7.366 1.00 91.62 77 ALA A CA 1
ATOM 579 C C . ALA A 1 77 ? -1.818 6.878 7.884 1.00 91.62 77 ALA A C 1
ATOM 581 O O . ALA A 1 77 ? -3.015 6.617 7.825 1.00 91.62 77 ALA A O 1
ATOM 582 N N . ARG A 1 78 ? -1.394 8.057 8.348 1.00 89.81 78 ARG A N 1
ATOM 583 C CA . ARG A 1 78 ? -2.347 9.121 8.732 1.00 89.81 78 ARG A CA 1
ATOM 584 C C . ARG A 1 78 ? -3.030 9.768 7.527 1.00 89.81 78 ARG A C 1
ATOM 586 O O . ARG A 1 78 ? -4.052 10.417 7.685 1.00 89.81 78 ARG A O 1
ATOM 593 N N . SER A 1 79 ? -2.434 9.596 6.355 1.00 86.25 79 SER A N 1
ATOM 594 C CA . SER A 1 79 ? -2.892 10.099 5.072 1.00 86.25 79 SER A CA 1
ATOM 595 C C . SER A 1 79 ? -2.447 9.108 4.003 1.00 86.25 79 SER A C 1
ATOM 597 O O . SER A 1 79 ? -1.320 8.613 4.065 1.00 86.25 79 SER A O 1
ATOM 599 N N . LEU A 1 80 ? -3.284 8.841 3.004 1.00 83.88 80 LEU A N 1
ATOM 600 C CA . LEU A 1 80 ? -2.920 8.020 1.853 1.00 83.88 80 LEU A CA 1
ATOM 601 C C . LEU A 1 80 ? -1.827 8.700 1.010 1.00 83.88 80 LEU A C 1
ATOM 603 O O . LEU A 1 80 ? -1.067 8.027 0.326 1.00 83.88 80 LEU A O 1
ATOM 607 N N . ALA A 1 81 ? -1.666 10.021 1.108 1.00 81.44 81 ALA A N 1
ATOM 608 C CA . ALA A 1 81 ? -0.506 10.712 0.539 1.00 81.44 81 ALA A CA 1
ATOM 609 C C . ALA A 1 81 ? 0.802 10.440 1.321 1.00 81.44 81 ALA A C 1
ATOM 611 O O . ALA A 1 81 ? 1.893 10.713 0.828 1.00 81.44 81 ALA A O 1
ATOM 612 N N . GLY A 1 82 ? 0.708 9.861 2.520 1.00 80.12 82 GLY A N 1
ATOM 613 C CA . GLY A 1 82 ? 1.822 9.487 3.387 1.00 80.12 82 GLY A CA 1
ATOM 614 C C . GLY A 1 82 ? 2.066 10.431 4.565 1.00 80.12 82 GLY A C 1
ATOM 615 O O . GLY A 1 82 ? 1.312 11.384 4.767 1.00 80.12 82 GLY A O 1
ATOM 616 N N . PRO A 1 83 ? 3.106 10.173 5.385 1.00 86.75 83 PRO A N 1
ATOM 617 C CA . PRO A 1 83 ? 4.047 9.043 5.340 1.00 86.75 83 PRO A CA 1
ATOM 618 C C . PRO A 1 83 ? 3.395 7.691 5.685 1.00 86.75 83 PRO A C 1
ATOM 620 O O . PRO A 1 83 ? 2.446 7.635 6.468 1.00 86.75 83 PRO A O 1
ATOM 623 N N . TRP A 1 84 ? 3.924 6.605 5.113 1.00 86.19 84 TRP A N 1
ATOM 624 C CA . TRP A 1 84 ? 3.399 5.243 5.262 1.00 86.19 84 TRP A CA 1
ATOM 625 C C . TRP A 1 84 ? 4.303 4.434 6.189 1.00 86.19 84 TRP A C 1
ATOM 627 O O . TRP A 1 84 ? 5.528 4.487 6.069 1.00 86.19 84 TRP A O 1
ATOM 637 N N . ARG A 1 85 ? 3.699 3.654 7.082 1.00 89.94 85 ARG A N 1
ATOM 638 C CA . ARG A 1 85 ? 4.372 2.634 7.886 1.00 89.94 85 ARG A CA 1
ATOM 639 C C . ARG A 1 85 ? 3.964 1.279 7.341 1.00 89.94 85 ARG A C 1
ATOM 641 O O . ARG A 1 85 ? 2.772 1.014 7.186 1.00 89.94 85 ARG A O 1
ATOM 648 N N . MET A 1 86 ? 4.938 0.428 7.046 1.00 90.50 86 MET A N 1
ATOM 649 C CA . MET A 1 86 ? 4.670 -0.937 6.613 1.00 90.50 86 MET A CA 1
ATOM 650 C C . MET A 1 86 ? 5.599 -1.920 7.304 1.00 90.50 86 MET A C 1
ATOM 652 O O . MET A 1 86 ? 6.782 -1.645 7.498 1.00 90.50 86 MET A O 1
ATOM 656 N N . ASP A 1 87 ? 5.041 -3.075 7.627 1.00 92.50 87 ASP A N 1
ATOM 657 C CA . ASP A 1 87 ? 5.766 -4.232 8.123 1.00 92.50 87 ASP A CA 1
ATOM 658 C C . ASP A 1 87 ? 5.321 -5.456 7.328 1.00 92.50 87 ASP A C 1
ATOM 660 O O . ASP A 1 87 ? 4.123 -5.642 7.081 1.00 92.50 87 ASP A O 1
ATOM 664 N N . GLY A 1 88 ? 6.275 -6.266 6.878 1.00 93.31 88 GLY A N 1
ATOM 665 C CA . GLY A 1 88 ? 5.956 -7.510 6.201 1.00 93.31 88 GLY A CA 1
ATOM 666 C C . GLY A 1 88 ? 7.067 -8.068 5.326 1.00 93.31 88 GLY A C 1
ATOM 667 O O . GLY A 1 88 ? 8.255 -7.764 5.456 1.00 93.31 88 GLY A O 1
ATOM 668 N N . SER A 1 89 ? 6.649 -8.920 4.400 1.00 93.19 89 SER A N 1
ATOM 669 C CA . SER A 1 89 ? 7.529 -9.607 3.464 1.00 93.19 89 SER A CA 1
ATOM 670 C C . SER A 1 89 ? 6.970 -9.572 2.054 1.00 93.19 89 SER A C 1
ATOM 672 O O . SER A 1 89 ? 5.762 -9.454 1.844 1.00 93.19 89 SER A O 1
ATOM 674 N N . LEU A 1 90 ? 7.880 -9.666 1.096 1.00 93.56 90 LEU A N 1
ATOM 675 C CA . LEU A 1 90 ? 7.580 -9.779 -0.319 1.00 93.56 90 LEU A CA 1
ATOM 676 C C . LEU A 1 90 ? 8.706 -10.541 -1.015 1.00 93.56 90 LEU A C 1
ATOM 678 O O . LEU A 1 90 ? 9.773 -10.790 -0.445 1.00 93.56 90 LEU A O 1
ATOM 682 N N . ARG A 1 91 ? 8.491 -10.880 -2.278 1.00 90.88 91 ARG A N 1
ATOM 683 C CA . ARG A 1 91 ? 9.537 -11.323 -3.191 1.00 90.88 91 ARG A CA 1
ATOM 684 C C . ARG A 1 91 ? 9.650 -10.348 -4.344 1.00 90.88 91 ARG A C 1
ATOM 686 O O . ARG A 1 91 ? 8.658 -10.126 -5.027 1.00 90.88 91 ARG A O 1
ATOM 693 N N . LEU A 1 92 ? 10.841 -9.812 -4.573 1.00 90.25 92 LEU A N 1
ATOM 694 C CA . LEU A 1 92 ? 11.161 -8.993 -5.738 1.00 90.25 92 LEU A CA 1
ATOM 695 C C . LEU A 1 92 ? 11.809 -9.881 -6.799 1.00 90.25 92 LEU A C 1
ATOM 697 O O . LEU A 1 92 ? 12.877 -10.434 -6.556 1.00 90.25 92 LEU A O 1
ATOM 701 N N . ASP A 1 93 ? 11.147 -10.057 -7.940 1.00 89.62 93 ASP A N 1
ATOM 702 C CA . ASP A 1 93 ? 11.584 -10.935 -9.036 1.00 89.62 93 ASP A CA 1
ATOM 703 C C . ASP A 1 93 ? 11.945 -12.353 -8.558 1.00 89.62 93 ASP A C 1
ATOM 705 O O . ASP A 1 93 ? 12.882 -12.992 -9.031 1.00 89.62 93 ASP A O 1
ATOM 709 N N . GLY A 1 94 ? 11.207 -12.846 -7.560 1.00 78.62 94 GLY A N 1
ATOM 710 C CA . GLY A 1 94 ? 11.458 -14.146 -6.947 1.00 78.62 94 GLY A CA 1
ATOM 711 C C . GLY A 1 94 ? 12.586 -14.170 -5.909 1.00 78.62 94 GLY A C 1
ATOM 712 O O . GLY A 1 94 ? 12.870 -15.237 -5.377 1.00 78.62 94 GLY A O 1
ATOM 713 N N . LEU A 1 95 ? 13.206 -13.049 -5.545 1.00 81.00 95 LEU A N 1
ATOM 714 C CA . LEU A 1 95 ? 14.107 -12.968 -4.393 1.00 81.00 95 LEU A CA 1
ATOM 715 C C . LEU A 1 95 ? 13.342 -12.504 -3.153 1.00 81.00 95 LEU A C 1
ATOM 717 O O . LEU A 1 95 ? 12.683 -11.471 -3.181 1.00 81.00 95 LEU A O 1
ATOM 721 N N . ARG A 1 96 ? 13.432 -13.250 -2.044 1.00 81.12 96 ARG A N 1
ATOM 722 C CA . ARG A 1 96 ? 12.774 -12.875 -0.780 1.00 81.12 96 ARG A CA 1
ATOM 723 C C . ARG A 1 96 ? 13.389 -11.595 -0.209 1.00 81.12 96 ARG A C 1
ATOM 725 O O . ARG A 1 96 ? 14.604 -11.502 -0.062 1.00 81.12 96 ARG A O 1
ATOM 732 N N . SER A 1 97 ? 12.537 -10.656 0.188 1.00 81.38 97 SER A N 1
ATOM 733 C CA . SER A 1 97 ? 12.915 -9.423 0.874 1.00 81.38 97 SER A CA 1
ATOM 734 C C . SER A 1 97 ? 11.976 -9.160 2.051 1.00 81.38 97 SER A C 1
ATOM 736 O O . SER A 1 97 ? 10.765 -9.369 1.969 1.00 81.38 97 SER A O 1
ATOM 738 N N . THR A 1 98 ? 12.539 -8.705 3.166 1.00 78.81 98 THR A N 1
ATOM 739 C CA . THR A 1 98 ? 11.778 -8.204 4.316 1.00 78.81 98 THR A CA 1
ATOM 740 C C . THR A 1 98 ? 11.733 -6.690 4.244 1.00 78.81 98 THR A C 1
ATOM 742 O O . THR A 1 98 ? 12.775 -6.062 4.052 1.00 78.81 98 THR A O 1
ATOM 745 N N . VAL A 1 99 ? 10.550 -6.109 4.419 1.00 73.44 99 VAL A N 1
ATOM 746 C CA . VAL A 1 99 ? 10.404 -4.660 4.533 1.00 73.44 99 VAL A CA 1
ATOM 747 C C . VAL A 1 99 ? 10.046 -4.357 5.974 1.00 73.44 99 VAL A C 1
ATOM 749 O O . VAL A 1 99 ? 8.970 -4.717 6.445 1.00 73.44 99 VAL A O 1
ATOM 752 N N . VAL A 1 100 ? 10.982 -3.718 6.662 1.00 66.81 100 VAL A N 1
ATOM 753 C CA . VAL A 1 100 ? 10.804 -3.205 8.016 1.00 66.81 100 VAL A CA 1
ATOM 754 C C . VAL A 1 100 ? 11.088 -1.713 7.987 1.00 66.81 100 VAL A C 1
ATOM 756 O O . VAL A 1 100 ? 12.013 -1.259 7.307 1.00 66.81 100 VAL A O 1
ATOM 759 N N . GLU A 1 101 ? 10.280 -0.937 8.699 1.00 63.34 101 GLU A N 1
ATOM 760 C CA . GLU A 1 101 ? 10.546 0.486 8.879 1.00 63.34 101 GLU A CA 1
ATOM 761 C C . GLU A 1 101 ? 11.927 0.667 9.537 1.00 63.34 101 GLU A C 1
ATOM 763 O O . GLU A 1 101 ? 12.221 -0.023 10.520 1.00 63.34 101 GLU A O 1
ATOM 768 N N . PRO A 1 102 ? 12.787 1.585 9.049 1.00 55.06 102 PRO A N 1
ATOM 769 C CA . PRO A 1 102 ? 13.998 1.941 9.767 1.00 55.06 102 PRO A CA 1
ATOM 770 C C . PRO A 1 102 ? 13.581 2.503 11.124 1.00 55.06 102 PRO A C 1
ATOM 772 O O . PRO A 1 102 ? 13.037 3.608 11.212 1.00 55.06 102 PRO A O 1
ATOM 775 N N . GLN A 1 103 ? 13.799 1.743 12.197 1.00 53.97 103 GLN A N 1
ATOM 776 C CA . GLN A 1 103 ? 13.603 2.270 13.538 1.00 53.97 103 GLN A CA 1
ATOM 777 C C . GLN A 1 103 ? 14.510 3.489 13.667 1.00 53.97 103 GLN A C 1
ATOM 779 O O . GLN A 1 103 ? 15.723 3.395 13.474 1.00 53.97 103 GLN A O 1
ATOM 784 N N . ARG A 1 104 ? 13.934 4.656 13.972 1.00 47.56 104 ARG A N 1
ATOM 785 C CA . ARG A 1 104 ? 14.745 5.785 14.415 1.00 47.56 104 ARG A CA 1
ATOM 786 C C . ARG A 1 104 ? 15.484 5.330 15.665 1.00 47.56 104 ARG A C 1
ATOM 788 O O . ARG A 1 104 ? 14.872 5.211 16.722 1.00 47.56 104 ARG A O 1
ATOM 795 N N . THR A 1 105 ? 16.779 5.058 15.536 1.00 55.72 105 THR A N 1
ATOM 796 C CA . THR A 1 105 ? 17.660 4.862 16.682 1.00 55.72 105 THR A CA 1
ATOM 797 C C . THR A 1 105 ? 17.631 6.156 17.480 1.00 55.72 105 THR A C 1
ATOM 799 O O . THR A 1 105 ? 18.244 7.151 17.098 1.00 55.72 105 THR A O 1
ATOM 802 N N . ILE A 1 106 ? 16.862 6.173 18.565 1.00 52.94 106 ILE A N 1
ATOM 803 C CA . ILE A 1 106 ? 16.981 7.205 19.585 1.00 52.94 106 ILE A CA 1
ATOM 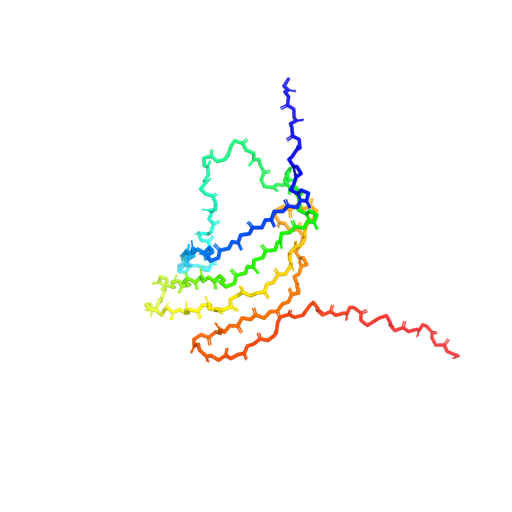804 C C . ILE A 1 106 ? 18.349 7.016 20.235 1.00 52.94 106 ILE A C 1
ATOM 806 O O . ILE A 1 106 ? 18.576 6.065 20.977 1.00 52.94 106 ILE A O 1
ATOM 810 N N . HIS A 1 107 ? 19.295 7.887 19.891 1.00 55.41 107 HIS A N 1
ATOM 811 C CA . HIS A 1 107 ? 20.549 7.988 20.622 1.00 55.41 107 HIS A CA 1
ATOM 812 C C . HIS A 1 107 ? 20.205 8.528 22.020 1.00 55.41 107 HIS A C 1
ATOM 814 O O . HIS A 1 107 ? 19.632 9.620 22.096 1.00 55.41 107 HIS A O 1
ATOM 820 N N . PRO A 1 108 ? 20.468 7.799 23.118 1.00 57.81 108 PRO A N 1
ATOM 821 C CA . PRO A 1 108 ? 20.305 8.380 24.442 1.00 57.81 108 PRO A CA 1
ATOM 822 C C . PRO A 1 108 ? 21.289 9.556 24.570 1.00 57.81 108 PRO A C 1
ATOM 824 O O . PRO A 1 108 ? 22.457 9.395 24.207 1.00 57.81 108 PRO A O 1
ATOM 827 N N . PRO A 1 109 ? 20.860 10.747 25.028 1.00 56.69 109 PRO A N 1
ATOM 828 C CA . PRO A 1 109 ? 21.812 11.783 25.402 1.00 56.69 109 PRO A CA 1
ATOM 829 C C . PRO A 1 109 ? 22.721 11.228 26.504 1.00 56.69 109 PRO A C 1
ATOM 831 O O . PRO A 1 109 ? 22.254 10.545 27.416 1.00 56.69 109 PRO A O 1
ATOM 834 N N . GLY A 1 110 ? 24.019 11.460 26.324 1.00 66.25 110 GLY A N 1
ATOM 835 C CA . GLY A 1 110 ? 25.097 10.794 27.040 1.00 66.25 110 GLY A CA 1
ATOM 836 C C . GLY A 1 110 ? 25.041 10.901 28.564 1.00 66.25 110 GLY A C 1
ATOM 837 O O . GLY A 1 110 ? 24.476 11.831 29.137 1.00 66.25 110 GLY A O 1
ATOM 838 N N . SER A 1 111 ? 25.665 9.887 29.159 1.00 54.72 111 SER A N 1
ATOM 839 C CA . SER A 1 111 ? 26.202 9.801 30.520 1.00 54.72 111 SER A CA 1
ATOM 840 C C . SER A 1 111 ? 27.205 10.899 30.849 1.00 54.72 111 SER A C 1
ATOM 842 O O . SER A 1 111 ? 28.011 11.208 29.939 1.00 54.72 111 SER A O 1
#

Secondary structure (DSSP, 8-state):
-----EEE-SEEEES-EEEEEE-TTS-EE--S-TT-SS-GGGEEEEEEEEEEEEEEEEETTT--EEEEEEEEEEEEESSTTS-EEEEEEEEETTEEEEE-------PPPP-

Sequence (111 aa):
FLSGEVLIFDMRLVRPKATIDIAADGTVDWAIRPSSPFDPSQISIEKLTVTDGEIALRHAAGGRSHLLSEINSTVSARSLAGPWRMDGSLRLDGLRSTVVEPQRTIHPPGS

pLDDT: mean 78.22, std 16.16, range [43.72, 97.94]

Foldseek 3Di:
DDPDAAEAQEAEAEAAEEEWEQEQVRDIPDDPDPPPPDDQQRYWYNKYWYAFYKYWYAYPNPRDIKIKTRWTKIKGARGSVDDIAMFTWTDINNRTDTDHDPPPPPDPDDD